Protein AF-A0A225SVV1-F1 (afdb_monomer_lite)

Secondary structure (DSSP, 8-state):
----S--PPPHHHHHHHHTSSHHHHHHHHHHHHHH-PPPP-SSTHHHHHHHHHHHHHHHHHHHHHHHHHHHTTTTSTT-

Sequence (79 aa):
MALSEAQMTTADDYKALFEDNPRGVQVLEDLVRRFSKPAVTAGGIDAVLKTYTHCGENNVVQFIVRQINLANNVGEEDA

Structure (mmCIF, N/CA/C/O backbone):
data_AF-A0A225SVV1-F1
#
_entry.id   AF-A0A225SVV1-F1
#
loop_
_atom_site.group_PDB
_atom_site.id
_atom_site.type_symbol
_atom_site.label_atom_id
_atom_site.label_alt_id
_atom_site.label_comp_id
_atom_site.label_asym_id
_atom_site.label_entity_id
_atom_site.label_seq_id
_atom_site.pdbx_PDB_ins_code
_atom_site.Cartn_x
_atom_site.Cartn_y
_atom_site.Cartn_z
_atom_site.occupancy
_atom_site.B_iso_or_equiv
_atom_site.auth_seq_id
_atom_site.auth_comp_id
_atom_site.auth_asym_id
_atom_site.auth_atom_id
_atom_site.pdbx_PDB_model_num
ATOM 1 N N . MET A 1 1 ? -22.024 24.740 7.430 1.00 39.97 1 MET A N 1
ATOM 2 C CA . MET A 1 1 ? -21.188 23.524 7.484 1.00 39.97 1 MET A CA 1
ATOM 3 C C . MET A 1 1 ? -19.748 24.003 7.503 1.00 39.97 1 MET A C 1
ATOM 5 O O . MET A 1 1 ? -19.245 24.402 6.463 1.00 39.97 1 MET A O 1
ATOM 9 N N . ALA A 1 2 ? -19.156 24.154 8.688 1.00 41.31 2 ALA A N 1
ATOM 10 C CA . ALA A 1 2 ? -17.755 24.543 8.789 1.00 41.31 2 ALA A CA 1
ATOM 11 C C . ALA A 1 2 ? -16.913 23.372 8.273 1.00 41.31 2 ALA A C 1
ATOM 13 O O . ALA A 1 2 ? -17.021 22.274 8.815 1.00 41.31 2 ALA A O 1
ATOM 14 N N . LEU A 1 3 ? -16.129 23.587 7.213 1.00 53.56 3 LEU A N 1
ATOM 15 C CA . LEU A 1 3 ? -14.972 22.735 6.973 1.00 53.56 3 LEU A CA 1
ATOM 16 C C . LEU A 1 3 ? -14.043 22.972 8.166 1.00 53.56 3 LEU A C 1
ATOM 18 O O . LEU A 1 3 ? -13.530 24.078 8.335 1.00 53.56 3 LEU A O 1
ATOM 22 N N . SER A 1 4 ? -13.939 21.974 9.040 1.00 56.31 4 SER A N 1
ATOM 23 C CA . SER A 1 4 ? -12.965 21.957 10.125 1.00 56.31 4 SER A CA 1
ATOM 24 C C . SER A 1 4 ? -11.551 22.041 9.549 1.00 56.31 4 SER A C 1
ATOM 26 O O . SER A 1 4 ? -11.340 21.717 8.377 1.00 56.31 4 SER A O 1
ATOM 28 N N . GLU A 1 5 ? -10.596 22.480 10.374 1.00 54.34 5 GLU A N 1
ATOM 29 C CA . GLU A 1 5 ? -9.155 22.388 10.109 1.00 54.34 5 GLU A CA 1
ATOM 30 C C . GLU A 1 5 ? -8.823 21.081 9.382 1.00 54.34 5 GLU A C 1
ATOM 32 O O . GLU A 1 5 ? -9.409 20.042 9.692 1.00 54.34 5 GLU A O 1
ATOM 37 N N . ALA A 1 6 ? -7.934 21.137 8.385 1.00 60.22 6 ALA A N 1
ATOM 38 C CA . ALA A 1 6 ? -7.520 19.962 7.629 1.00 60.22 6 ALA A CA 1
ATOM 39 C C . ALA A 1 6 ? -7.001 18.895 8.605 1.00 60.22 6 ALA A C 1
ATOM 41 O O . ALA A 1 6 ? -5.868 18.976 9.076 1.00 60.22 6 ALA A O 1
ATOM 42 N N . GLN A 1 7 ? -7.861 17.935 8.945 1.00 68.25 7 GLN A N 1
ATOM 43 C CA . GLN A 1 7 ? -7.534 16.841 9.840 1.00 68.25 7 GLN A CA 1
ATOM 44 C C . GLN A 1 7 ? -6.366 16.089 9.196 1.00 68.25 7 GLN A C 1
ATOM 46 O O . GLN A 1 7 ? -6.513 15.522 8.111 1.00 68.25 7 GLN A O 1
ATOM 51 N N . MET A 1 8 ? -5.186 16.142 9.815 1.00 78.81 8 MET A N 1
ATOM 52 C CA . MET A 1 8 ? -4.054 15.342 9.358 1.00 78.81 8 MET A CA 1
ATOM 53 C C . MET A 1 8 ? -4.389 13.873 9.611 1.00 78.81 8 MET A C 1
ATOM 55 O O . MET A 1 8 ? -4.659 13.499 10.749 1.00 78.81 8 MET A O 1
ATOM 59 N N . THR A 1 9 ? -4.384 13.062 8.553 1.00 89.31 9 THR A N 1
ATOM 60 C CA . THR A 1 9 ? -4.620 11.616 8.650 1.00 89.31 9 THR A CA 1
ATOM 61 C C . THR A 1 9 ? -3.539 10.959 9.505 1.00 89.31 9 THR A C 1
ATOM 63 O O . THR A 1 9 ? -2.351 11.172 9.240 1.00 89.31 9 THR A O 1
ATOM 66 N N . THR A 1 10 ? -3.930 10.154 10.487 1.00 92.94 10 THR A N 1
ATOM 67 C CA . THR A 1 10 ? -3.032 9.387 11.362 1.00 92.94 10 THR A CA 1
ATOM 68 C C . THR A 1 10 ? -2.826 7.964 10.841 1.00 92.94 10 THR A C 1
ATOM 70 O O . THR A 1 10 ? -3.527 7.521 9.935 1.00 92.94 10 THR A O 1
ATOM 73 N N . ALA A 1 11 ? -1.882 7.220 11.426 1.00 93.56 11 ALA A N 1
ATOM 74 C CA . ALA A 1 11 ? -1.690 5.798 11.132 1.00 93.56 11 ALA A CA 1
ATOM 75 C C . ALA A 1 11 ? -2.967 4.971 11.391 1.00 93.56 11 ALA A C 1
ATOM 77 O O . ALA A 1 11 ? -3.324 4.111 10.581 1.00 93.56 11 ALA A O 1
ATOM 78 N N . ASP A 1 12 ? -3.693 5.290 12.467 1.00 94.06 12 ASP A N 1
ATOM 79 C CA . ASP A 1 12 ? -4.960 4.643 12.820 1.00 94.06 12 ASP A CA 1
ATOM 80 C C . ASP A 1 12 ? -6.038 4.856 11.752 1.00 94.06 12 ASP A C 1
ATOM 82 O O . ASP A 1 12 ? -6.803 3.936 11.471 1.00 94.06 12 ASP A O 1
ATOM 86 N N . ASP A 1 13 ? -6.066 6.019 11.089 1.00 95.50 13 ASP A N 1
ATOM 87 C CA . ASP A 1 13 ? -7.005 6.267 9.988 1.00 95.50 13 ASP A CA 1
ATOM 88 C C . ASP A 1 13 ? -6.744 5.323 8.801 1.00 95.50 13 ASP A C 1
ATOM 90 O O . ASP A 1 13 ? -7.684 4.820 8.179 1.00 95.50 13 ASP A O 1
ATOM 94 N N . TYR A 1 14 ? -5.471 5.041 8.491 1.00 96.00 14 TYR A N 1
ATOM 95 C CA . TYR A 1 14 ? -5.115 4.086 7.434 1.00 96.00 14 TYR A CA 1
ATOM 96 C C . TYR A 1 14 ? -5.509 2.661 7.809 1.00 96.00 14 TYR A C 1
ATOM 98 O O . TYR A 1 14 ? -6.044 1.952 6.958 1.00 96.00 14 TYR A O 1
ATOM 106 N N . LYS A 1 15 ? -5.290 2.245 9.059 1.00 95.12 15 LYS A N 1
ATOM 107 C CA . LYS A 1 15 ? -5.726 0.933 9.551 1.00 95.12 15 LYS A CA 1
ATOM 108 C C . LYS A 1 15 ? -7.248 0.792 9.502 1.00 95.12 15 LYS A C 1
ATOM 110 O O . LYS A 1 15 ? -7.759 -0.142 8.884 1.00 95.12 15 LYS A O 1
ATOM 115 N N . ALA A 1 16 ? -7.972 1.766 10.052 1.00 96.00 16 ALA A N 1
ATOM 116 C CA . ALA A 1 16 ? -9.430 1.766 10.060 1.00 96.00 16 ALA A CA 1
ATOM 117 C C . ALA A 1 16 ? -10.014 1.689 8.638 1.00 96.00 16 ALA A C 1
ATOM 119 O O . ALA A 1 16 ? -11.028 1.029 8.399 1.00 96.00 16 ALA A O 1
ATOM 120 N N . LEU A 1 17 ? -9.369 2.351 7.669 1.00 96.50 17 LEU A N 1
ATOM 121 C CA . LEU A 1 17 ? -9.821 2.348 6.283 1.00 96.50 17 LEU A CA 1
ATOM 122 C C . LEU A 1 17 ? -9.393 1.108 5.501 1.00 96.50 17 LEU A C 1
ATOM 124 O O . LEU A 1 17 ? -10.198 0.623 4.720 1.00 96.50 17 LEU A O 1
ATOM 128 N N . PHE A 1 18 ? -8.159 0.627 5.629 1.00 96.69 18 PHE A N 1
ATOM 129 C CA . PHE A 1 18 ? -7.599 -0.388 4.727 1.00 96.69 18 PHE A CA 1
ATOM 130 C C . PHE A 1 18 ? -7.464 -1.786 5.343 1.00 96.69 18 PHE A C 1
ATOM 132 O O . PHE A 1 18 ? -7.244 -2.734 4.592 1.00 96.69 18 PHE A O 1
ATOM 139 N N . GLU A 1 19 ? -7.637 -1.932 6.657 1.00 93.25 19 GLU A N 1
ATOM 140 C CA . GLU A 1 19 ? -7.612 -3.219 7.364 1.00 93.25 19 GLU A CA 1
ATOM 141 C C . GLU A 1 19 ? -8.979 -3.550 7.987 1.00 93.25 19 GLU A C 1
ATOM 143 O O . GLU A 1 19 ? -9.533 -4.614 7.716 1.00 93.25 19 GLU A O 1
ATOM 148 N N . ASP A 1 20 ? -9.582 -2.617 8.734 1.00 95.38 20 ASP A N 1
ATOM 149 C CA . ASP A 1 20 ? -10.842 -2.877 9.456 1.00 95.38 20 ASP A CA 1
ATOM 150 C C . ASP A 1 20 ? -12.094 -2.787 8.557 1.00 95.38 20 ASP A C 1
ATOM 152 O O . ASP A 1 20 ? -13.170 -3.292 8.896 1.00 95.38 20 ASP A O 1
ATOM 156 N N . ASN A 1 21 ? -11.982 -2.151 7.385 1.00 96.75 21 ASN A N 1
ATOM 157 C CA . ASN A 1 21 ? -13.078 -1.998 6.430 1.00 96.75 21 ASN A CA 1
ATOM 158 C C . ASN A 1 21 ? -12.962 -3.011 5.272 1.00 96.75 21 ASN A C 1
ATOM 160 O O . ASN A 1 21 ? -12.042 -2.900 4.455 1.00 96.75 21 ASN A O 1
ATOM 164 N N . PRO A 1 22 ? -13.948 -3.912 5.079 1.00 95.31 22 PRO A N 1
ATOM 165 C CA . PRO A 1 22 ? -13.898 -4.936 4.032 1.00 95.31 22 PRO A CA 1
ATOM 166 C C . PRO A 1 22 ? -13.711 -4.396 2.608 1.00 95.31 22 PRO A C 1
ATOM 168 O O . PRO A 1 22 ? -13.065 -5.034 1.780 1.00 95.31 22 PRO A O 1
ATOM 171 N N . ARG A 1 23 ? -14.271 -3.219 2.293 1.00 96.62 23 ARG A N 1
ATOM 172 C CA . ARG A 1 23 ? -14.081 -2.598 0.972 1.00 96.62 23 ARG A CA 1
ATOM 173 C C . ARG A 1 23 ? -12.686 -2.012 0.825 1.00 96.62 23 ARG A C 1
ATOM 175 O O . ARG A 1 23 ? -12.123 -2.062 -0.263 1.00 96.62 23 ARG A O 1
ATOM 182 N N . GLY A 1 24 ? -12.139 -1.457 1.900 1.00 96.69 24 GLY A N 1
ATOM 183 C CA . GLY A 1 24 ? -10.783 -0.930 1.898 1.00 96.69 24 GLY A CA 1
ATOM 184 C C . GLY A 1 24 ? -9.740 -2.019 1.703 1.00 96.69 24 GLY A C 1
ATOM 185 O O . GLY A 1 24 ? -8.839 -1.829 0.892 1.00 96.69 24 GLY A O 1
ATOM 186 N N . VAL A 1 25 ? -9.934 -3.188 2.322 1.00 96.94 25 VAL A N 1
ATOM 187 C CA . VAL A 1 25 ? -9.102 -4.379 2.081 1.00 96.94 25 VAL A CA 1
ATOM 188 C C . VAL A 1 25 ? -9.090 -4.741 0.591 1.00 96.94 25 VAL A C 1
ATOM 190 O O . VAL A 1 25 ? -8.025 -4.850 -0.011 1.00 96.94 25 VAL A O 1
ATOM 193 N N . GLN A 1 26 ? -10.265 -4.827 -0.047 1.00 97.62 26 GLN A N 1
ATOM 194 C CA . GLN A 1 26 ? -10.371 -5.126 -1.484 1.00 97.62 26 GLN A CA 1
ATOM 195 C C . GLN A 1 26 ? -9.676 -4.079 -2.365 1.00 97.62 26 GLN A C 1
ATOM 197 O O . GLN A 1 26 ? -9.062 -4.417 -3.379 1.00 97.62 26 GLN A O 1
ATOM 202 N N . VAL A 1 27 ? -9.774 -2.799 -1.995 1.00 97.31 27 VAL A N 1
ATOM 203 C CA . VAL A 1 27 ? -9.083 -1.718 -2.705 1.00 97.31 27 VAL A CA 1
ATOM 204 C C . VAL A 1 27 ? -7.573 -1.846 -2.526 1.00 97.31 27 VAL A C 1
ATOM 206 O O . VAL A 1 27 ? -6.855 -1.760 -3.518 1.00 97.31 27 VAL A O 1
ATOM 209 N N . LEU A 1 28 ? -7.080 -2.092 -1.310 1.00 96.81 28 LEU A N 1
ATOM 210 C CA . LEU A 1 28 ? -5.651 -2.272 -1.056 1.00 96.81 28 LEU A CA 1
ATOM 211 C C . LEU A 1 28 ? -5.086 -3.451 -1.858 1.00 96.81 28 LEU A C 1
ATOM 213 O O . LEU A 1 28 ? -4.051 -3.303 -2.505 1.00 96.81 28 LEU A O 1
ATOM 217 N N . GLU A 1 29 ? -5.791 -4.582 -1.899 1.00 96.75 29 GLU A N 1
ATOM 218 C CA . GLU A 1 29 ? -5.419 -5.731 -2.733 1.00 96.75 29 GLU A CA 1
ATOM 219 C C . GLU A 1 29 ? -5.332 -5.373 -4.226 1.00 96.75 29 GLU A C 1
ATOM 221 O O . GLU A 1 29 ? -4.397 -5.789 -4.918 1.00 96.75 29 GLU A O 1
ATOM 226 N N . ASP A 1 30 ? -6.283 -4.588 -4.744 1.00 97.56 30 ASP A N 1
ATOM 227 C CA . ASP A 1 30 ? -6.251 -4.139 -6.139 1.00 97.56 30 ASP A CA 1
ATOM 228 C C . ASP A 1 30 ? -5.092 -3.164 -6.407 1.00 97.56 30 ASP A C 1
ATOM 230 O O . ASP A 1 30 ? -4.421 -3.266 -7.438 1.00 97.56 30 ASP A O 1
ATOM 234 N N . LEU A 1 31 ? -4.796 -2.260 -5.467 1.00 96.81 31 LEU A N 1
ATOM 235 C CA . LEU A 1 31 ? -3.656 -1.344 -5.555 1.00 96.81 31 LEU A CA 1
ATOM 236 C C . LEU A 1 31 ? -2.326 -2.109 -5.577 1.00 96.81 31 LEU A C 1
ATOM 238 O O . LEU A 1 31 ? -1.499 -1.862 -6.457 1.00 96.81 31 LEU A O 1
ATOM 242 N N . VAL A 1 32 ? -2.143 -3.081 -4.678 1.00 95.88 32 VAL A N 1
ATOM 243 C CA . VAL A 1 32 ? -0.963 -3.964 -4.658 1.00 95.88 32 VAL A CA 1
ATOM 244 C C . VAL A 1 32 ? -0.802 -4.656 -6.011 1.00 95.88 32 VAL A C 1
ATOM 246 O O . VAL A 1 32 ? 0.265 -4.589 -6.622 1.00 95.88 32 VAL A O 1
ATOM 249 N N . ARG A 1 33 ? -1.875 -5.248 -6.548 1.00 95.75 33 ARG A N 1
ATOM 250 C CA . ARG A 1 33 ? -1.835 -5.946 -7.843 1.00 95.75 33 ARG A CA 1
ATOM 251 C C . ARG A 1 33 ? -1.418 -5.031 -9.000 1.00 95.75 33 ARG A C 1
ATOM 253 O O . ARG A 1 33 ? -0.745 -5.479 -9.927 1.00 95.75 33 ARG A O 1
ATOM 260 N N . ARG A 1 34 ? -1.831 -3.761 -8.980 1.00 95.38 34 ARG A N 1
ATOM 261 C CA . ARG A 1 34 ? -1.569 -2.799 -10.065 1.00 95.38 34 ARG A CA 1
ATOM 262 C C . ARG A 1 34 ? -0.191 -2.156 -9.994 1.00 95.38 34 ARG A C 1
ATOM 264 O O . ARG A 1 34 ? 0.373 -1.856 -11.051 1.00 95.38 34 ARG A O 1
ATOM 271 N N . PHE A 1 35 ? 0.319 -1.917 -8.789 1.00 95.44 35 PHE A N 1
ATOM 272 C CA . PHE A 1 35 ? 1.454 -1.019 -8.567 1.00 95.44 35 PHE A CA 1
ATOM 273 C C . PHE A 1 35 ? 2.690 -1.703 -7.976 1.00 95.44 35 PHE A C 1
ATOM 275 O O . PHE A 1 35 ? 3.789 -1.184 -8.139 1.00 95.44 35 PHE A O 1
ATOM 282 N N . SER A 1 36 ? 2.573 -2.907 -7.410 1.00 93.44 36 SER A N 1
ATOM 283 C CA . SER A 1 36 ? 3.726 -3.715 -6.977 1.00 93.44 36 SER A CA 1
ATOM 284 C C . SER A 1 36 ? 4.308 -4.547 -8.128 1.00 93.44 36 SER A C 1
ATOM 286 O O . SER A 1 36 ? 4.445 -5.768 -8.044 1.00 93.44 36 SER A O 1
ATOM 288 N N . LYS A 1 37 ? 4.626 -3.883 -9.245 1.00 92.31 37 LYS A N 1
ATOM 289 C CA . LYS A 1 37 ? 5.211 -4.519 -10.436 1.00 92.31 37 LYS A CA 1
ATOM 290 C C . LYS A 1 37 ? 6.714 -4.776 -10.244 1.00 92.31 37 LYS A C 1
ATOM 292 O O . LYS A 1 37 ? 7.397 -3.944 -9.646 1.00 92.31 37 LYS A O 1
ATOM 297 N N . PRO A 1 38 ? 7.255 -5.887 -10.777 1.00 89.56 38 PRO A N 1
ATOM 298 C CA . PRO A 1 38 ? 8.682 -6.176 -10.693 1.00 89.56 38 PRO A CA 1
ATOM 299 C C . PRO A 1 38 ? 9.510 -5.213 -11.552 1.00 89.56 38 PRO A C 1
ATOM 301 O O . PRO A 1 38 ? 9.010 -4.589 -12.492 1.00 89.56 38 PRO A O 1
ATOM 304 N N . ALA A 1 39 ? 10.807 -5.144 -11.250 1.00 88.44 39 ALA A N 1
ATOM 305 C CA . ALA A 1 39 ? 11.771 -4.437 -12.082 1.00 88.44 39 ALA A CA 1
ATOM 306 C C . ALA A 1 39 ? 11.781 -4.993 -13.515 1.00 88.44 39 ALA A C 1
ATOM 308 O O . ALA A 1 39 ? 11.665 -6.200 -13.741 1.00 88.44 39 ALA A O 1
ATOM 309 N N . VAL A 1 40 ? 11.954 -4.102 -14.487 1.00 90.12 40 VAL A N 1
ATOM 310 C CA . VAL A 1 40 ? 12.072 -4.459 -15.899 1.00 90.12 40 VAL A CA 1
ATOM 311 C C . VAL A 1 40 ? 13.550 -4.605 -16.230 1.00 90.12 40 VAL A C 1
ATOM 313 O O . VAL A 1 40 ? 14.309 -3.645 -16.153 1.00 90.12 40 VAL A O 1
ATOM 316 N N . THR A 1 41 ? 13.963 -5.816 -16.597 1.00 85.19 41 THR A N 1
ATOM 317 C CA . THR A 1 41 ? 15.379 -6.163 -16.815 1.00 85.19 41 THR A CA 1
ATOM 318 C C . THR A 1 41 ? 15.782 -6.227 -18.291 1.00 85.19 41 THR A C 1
ATOM 320 O O . THR A 1 41 ? 16.964 -6.354 -18.599 1.00 85.19 41 THR A O 1
ATOM 323 N N . ALA A 1 42 ? 14.823 -6.105 -19.215 1.00 84.06 42 ALA A N 1
ATOM 324 C CA . ALA A 1 42 ? 15.048 -6.148 -20.659 1.00 84.06 42 ALA A CA 1
ATOM 325 C C . ALA A 1 42 ? 14.734 -4.793 -21.313 1.00 84.06 42 ALA A C 1
ATOM 327 O O . ALA A 1 42 ? 13.685 -4.213 -21.039 1.00 84.06 42 ALA A O 1
ATOM 328 N N . GLY A 1 43 ? 15.617 -4.314 -22.203 1.00 80.38 43 GLY A N 1
ATOM 329 C CA . GLY A 1 43 ? 15.415 -3.069 -22.967 1.00 80.38 43 GLY A CA 1
ATOM 330 C C . GLY A 1 43 ? 16.421 -1.935 -22.709 1.00 80.38 43 GLY A C 1
ATOM 331 O O . GLY A 1 43 ? 16.166 -0.806 -23.110 1.00 80.38 43 GLY A O 1
ATOM 332 N N . GLY A 1 44 ? 17.559 -2.193 -22.051 1.00 86.31 44 GLY A N 1
ATOM 333 C CA . GLY A 1 44 ? 18.608 -1.180 -21.862 1.00 86.31 44 GLY A CA 1
ATOM 334 C C . GLY A 1 44 ? 18.154 -0.008 -20.981 1.00 86.31 44 GLY A C 1
ATOM 335 O O . GLY A 1 44 ? 17.632 -0.225 -19.892 1.00 86.31 44 GLY A O 1
ATOM 336 N N . ILE A 1 45 ? 18.353 1.234 -21.433 1.00 85.19 45 ILE A N 1
ATOM 337 C CA . ILE A 1 45 ? 18.029 2.441 -20.645 1.00 85.19 45 ILE A CA 1
ATOM 338 C C . ILE A 1 45 ? 16.519 2.563 -20.381 1.00 85.19 45 ILE A C 1
ATOM 340 O O . ILE A 1 45 ? 16.118 2.907 -19.269 1.00 85.19 45 ILE A O 1
ATOM 344 N N . ASP A 1 46 ? 15.672 2.204 -21.345 1.00 87.88 46 ASP A N 1
ATOM 345 C CA . ASP A 1 46 ? 14.214 2.263 -21.172 1.00 87.88 46 ASP A CA 1
ATOM 346 C C . ASP A 1 46 ? 13.729 1.301 -20.076 1.00 87.88 46 ASP A C 1
ATOM 348 O O . ASP A 1 46 ? 12.784 1.596 -19.340 1.00 87.88 46 ASP A O 1
ATOM 352 N N . ALA A 1 47 ? 14.421 0.169 -19.910 1.00 89.88 47 ALA A N 1
ATOM 353 C CA . ALA A 1 47 ? 14.158 -0.793 -18.842 1.00 89.88 47 ALA A CA 1
ATOM 354 C C . ALA A 1 47 ? 14.435 -0.191 -17.453 1.00 89.88 47 ALA A C 1
ATOM 356 O O . ALA A 1 47 ? 13.668 -0.399 -16.508 1.00 89.88 47 ALA A O 1
ATOM 357 N N . VAL A 1 48 ? 15.496 0.614 -17.345 1.00 90.94 48 VAL A N 1
ATOM 358 C CA . VAL A 1 48 ? 15.861 1.331 -16.117 1.00 90.94 48 VAL A CA 1
ATOM 359 C C . VAL A 1 48 ? 14.805 2.382 -15.775 1.00 90.94 48 VAL A C 1
ATOM 361 O O . VAL A 1 48 ? 14.305 2.396 -14.651 1.00 90.94 48 VAL A O 1
ATOM 364 N N . LEU A 1 49 ? 14.400 3.211 -16.743 1.00 93.00 49 LEU A N 1
ATOM 365 C CA . LEU A 1 49 ? 13.358 4.225 -16.536 1.00 93.00 49 LEU A CA 1
ATOM 366 C C . LEU A 1 49 ? 12.038 3.592 -16.084 1.00 93.00 49 LEU A C 1
ATOM 368 O O . LEU A 1 49 ? 11.442 4.026 -15.100 1.00 93.00 49 LEU A O 1
ATOM 372 N N . LYS A 1 50 ? 11.623 2.508 -16.745 1.00 91.88 50 LYS A N 1
ATOM 373 C CA . LYS A 1 50 ? 10.398 1.784 -16.398 1.00 91.88 50 LYS A CA 1
ATOM 374 C C . LYS A 1 50 ? 10.467 1.136 -15.014 1.00 91.88 50 LYS A C 1
ATOM 376 O O . LYS A 1 50 ? 9.476 1.135 -14.288 1.00 91.88 50 LYS A O 1
ATOM 381 N N . THR A 1 51 ? 11.639 0.641 -14.617 1.00 92.38 51 THR A N 1
ATOM 382 C CA . THR A 1 51 ? 11.877 0.136 -13.258 1.00 92.38 51 THR A CA 1
ATOM 383 C C . THR A 1 51 ? 11.709 1.236 -12.214 1.00 92.38 51 THR A C 1
ATOM 385 O O . THR A 1 51 ? 11.045 1.012 -11.203 1.00 92.38 51 THR A O 1
ATOM 388 N N . TYR A 1 52 ? 12.239 2.438 -12.461 1.00 93.56 52 TYR A N 1
ATOM 389 C CA . TYR A 1 52 ? 12.033 3.574 -11.560 1.00 93.56 52 TYR A CA 1
ATOM 390 C C . TYR A 1 52 ? 10.564 3.990 -11.476 1.00 93.56 52 TYR A C 1
ATOM 392 O O . TYR A 1 52 ? 10.084 4.262 -10.377 1.00 93.56 52 TYR A O 1
ATOM 400 N N . THR A 1 53 ? 9.829 3.975 -12.593 1.00 92.81 53 THR A N 1
ATOM 401 C CA . THR A 1 53 ? 8.379 4.213 -12.582 1.00 92.81 53 THR A CA 1
ATOM 402 C C . THR A 1 53 ? 7.653 3.192 -11.705 1.00 92.81 53 THR A C 1
ATOM 404 O O . THR A 1 53 ? 6.902 3.593 -10.822 1.00 92.81 53 THR A O 1
ATOM 407 N N . HIS A 1 54 ? 7.919 1.891 -11.872 1.00 93.88 54 HIS A N 1
ATOM 408 C CA . HIS A 1 54 ? 7.300 0.849 -11.039 1.00 93.88 54 HIS A CA 1
ATOM 409 C C . HIS A 1 54 ? 7.673 0.971 -9.560 1.00 93.88 54 HIS A C 1
ATOM 411 O O . HIS A 1 54 ? 6.823 0.789 -8.693 1.00 93.88 54 HIS A O 1
ATOM 417 N N . CYS A 1 55 ? 8.918 1.338 -9.256 1.00 93.38 55 CYS A N 1
ATOM 418 C CA . CYS A 1 55 ? 9.349 1.588 -7.883 1.00 93.38 55 CYS A CA 1
ATOM 419 C C . CYS A 1 55 ? 8.594 2.779 -7.262 1.00 93.38 55 CYS A C 1
ATOM 421 O O . CYS A 1 55 ? 8.103 2.685 -6.138 1.00 93.38 55 CYS A O 1
ATOM 423 N N . GLY A 1 56 ? 8.436 3.874 -8.014 1.00 93.44 56 GLY A N 1
ATOM 424 C CA . GLY A 1 56 ? 7.671 5.046 -7.585 1.00 93.44 56 GLY A CA 1
ATOM 425 C C . GLY A 1 56 ? 6.195 4.736 -7.326 1.00 93.44 56 GLY A C 1
ATOM 426 O O . GLY A 1 56 ? 5.663 5.130 -6.291 1.00 93.44 56 GLY A O 1
ATOM 427 N N . GLU A 1 57 ? 5.553 3.981 -8.222 1.00 94.38 57 GLU A N 1
ATOM 428 C CA . GLU A 1 57 ? 4.175 3.499 -8.047 1.00 94.38 57 G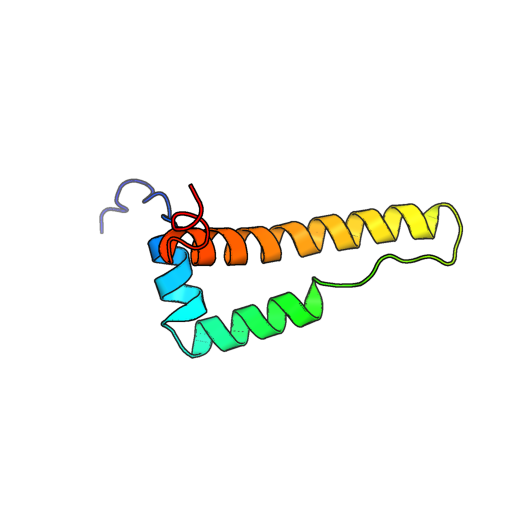LU A CA 1
ATOM 429 C C . GLU A 1 57 ? 4.042 2.622 -6.789 1.00 94.38 57 GLU A C 1
ATOM 431 O O . GLU A 1 57 ? 3.146 2.829 -5.968 1.00 94.38 57 GLU A O 1
ATOM 436 N N . ASN A 1 58 ? 4.969 1.679 -6.597 1.00 95.12 58 ASN A N 1
ATOM 437 C CA . ASN A 1 58 ? 4.968 0.781 -5.446 1.00 95.12 58 ASN A CA 1
ATOM 438 C C . ASN A 1 58 ? 5.165 1.529 -4.117 1.00 95.12 58 ASN A C 1
ATOM 440 O O . ASN A 1 58 ? 4.554 1.154 -3.120 1.00 95.12 58 ASN A O 1
ATOM 444 N N . ASN A 1 59 ? 5.960 2.605 -4.085 1.00 95.81 59 ASN A N 1
ATOM 445 C CA . ASN A 1 59 ? 6.211 3.373 -2.859 1.00 95.81 59 ASN A CA 1
ATOM 446 C C . ASN A 1 59 ? 4.930 3.927 -2.219 1.00 95.81 59 ASN A C 1
ATOM 448 O O . ASN A 1 59 ? 4.848 3.993 -0.994 1.00 95.81 59 ASN A O 1
ATOM 452 N N . VAL A 1 60 ? 3.918 4.280 -3.018 1.00 94.50 60 VAL A N 1
ATOM 453 C CA . VAL A 1 60 ? 2.625 4.756 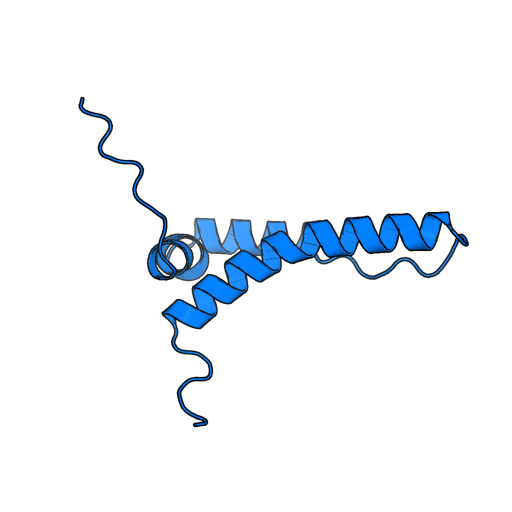-2.497 1.00 94.50 60 VAL A CA 1
ATOM 454 C C . VAL A 1 60 ? 1.885 3.633 -1.771 1.00 94.50 60 VAL A C 1
ATOM 456 O O . VAL A 1 60 ? 1.378 3.828 -0.669 1.00 94.50 60 VAL A O 1
ATOM 459 N N . VAL A 1 61 ? 1.871 2.432 -2.351 1.00 95.75 61 VAL A N 1
ATOM 460 C CA . VAL A 1 61 ? 1.2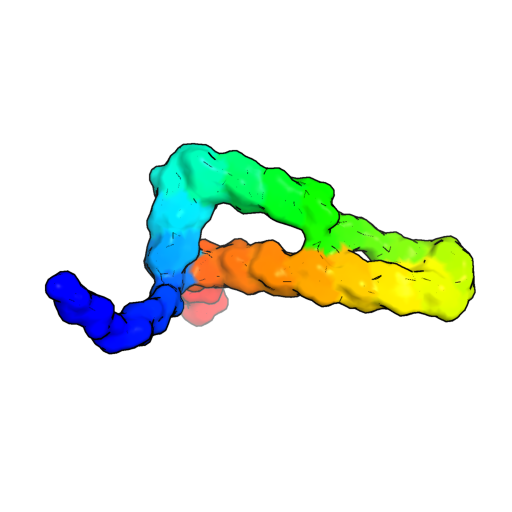61 1.253 -1.720 1.00 95.75 61 VAL A CA 1
ATOM 461 C C . VAL A 1 61 ? 2.018 0.876 -0.447 1.00 95.75 61 VAL A C 1
ATOM 463 O O . VAL A 1 61 ? 1.408 0.626 0.590 1.00 95.75 61 VAL A O 1
ATOM 466 N N . GLN A 1 62 ? 3.352 0.915 -0.487 1.00 96.06 62 GLN A N 1
ATOM 467 C CA . GLN A 1 62 ? 4.191 0.638 0.680 1.00 96.06 62 GLN A CA 1
ATOM 468 C C . GLN A 1 62 ? 4.011 1.669 1.798 1.00 96.06 62 GLN A C 1
ATOM 470 O O . GLN A 1 62 ? 4.128 1.321 2.971 1.00 96.06 62 GLN A O 1
ATOM 475 N N . PHE A 1 63 ? 3.709 2.925 1.464 1.00 95.81 63 PHE A N 1
ATOM 476 C CA . PHE A 1 63 ? 3.384 3.935 2.464 1.00 95.81 63 PHE A CA 1
ATOM 477 C C . PHE A 1 63 ? 2.120 3.557 3.245 1.00 95.81 63 PHE A C 1
ATOM 479 O O . PHE A 1 63 ? 2.155 3.575 4.472 1.00 95.81 63 PHE A O 1
ATOM 486 N N . ILE A 1 64 ? 1.049 3.145 2.556 1.00 95.31 64 ILE A N 1
ATOM 487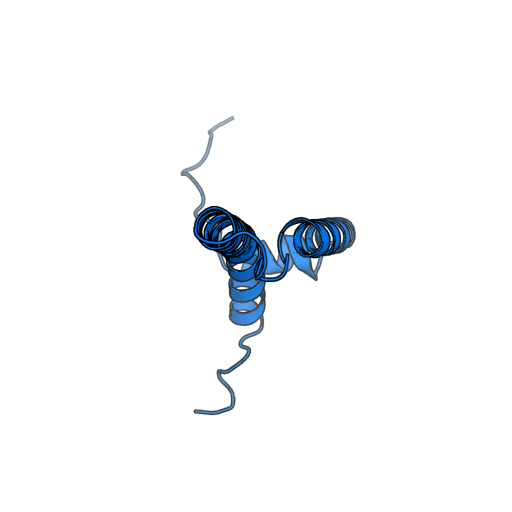 C CA . ILE A 1 64 ? -0.202 2.704 3.198 1.00 95.31 64 ILE A CA 1
ATOM 488 C C . ILE A 1 64 ? 0.070 1.523 4.134 1.00 95.31 64 ILE A C 1
ATOM 490 O O . ILE A 1 64 ? -0.283 1.572 5.308 1.00 95.31 64 ILE A O 1
ATOM 494 N N . VAL A 1 65 ? 0.770 0.497 3.638 1.00 95.31 65 VAL A N 1
ATOM 495 C CA . VAL A 1 65 ? 1.133 -0.686 4.435 1.00 95.31 65 VAL A CA 1
ATOM 496 C C . VAL A 1 65 ? 1.960 -0.300 5.664 1.00 95.31 65 VAL A C 1
ATOM 498 O O . VAL A 1 65 ? 1.727 -0.816 6.753 1.00 95.31 65 VAL A O 1
ATOM 501 N N . ARG A 1 66 ? 2.895 0.648 5.533 1.00 95.19 66 ARG A N 1
ATOM 502 C CA . ARG A 1 66 ? 3.690 1.136 6.666 1.00 95.19 66 ARG A CA 1
ATOM 503 C C . ARG A 1 66 ? 2.827 1.817 7.728 1.00 95.19 66 ARG A C 1
ATOM 505 O O . ARG A 1 66 ? 3.069 1.584 8.903 1.00 95.19 66 ARG A O 1
ATOM 512 N N . GLN A 1 67 ? 1.846 2.632 7.341 1.00 95.50 67 GLN A N 1
ATOM 513 C CA . GLN A 1 67 ? 0.929 3.264 8.30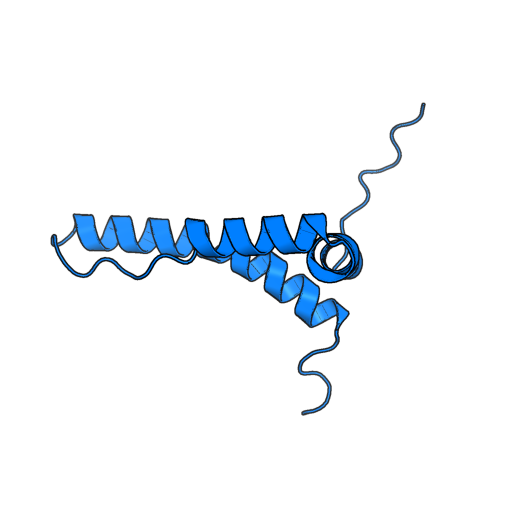0 1.00 95.50 67 GLN A CA 1
ATOM 514 C C . GLN A 1 67 ? 0.105 2.220 9.060 1.00 95.50 67 GLN A C 1
ATOM 516 O O . GLN A 1 67 ? 0.003 2.295 10.279 1.00 95.50 67 GLN A O 1
ATOM 521 N N . ILE A 1 68 ? -0.396 1.201 8.359 1.00 94.81 68 ILE A N 1
ATOM 522 C CA . ILE A 1 68 ? -1.112 0.079 8.979 1.00 94.81 68 ILE A CA 1
ATOM 523 C C . ILE A 1 68 ? -0.213 -0.648 9.991 1.00 94.81 68 ILE A C 1
ATOM 525 O O . ILE A 1 68 ? -0.602 -0.868 11.134 1.00 94.81 68 ILE A O 1
ATOM 529 N N . ASN A 1 69 ? 1.024 -0.964 9.600 1.00 94.06 69 ASN A N 1
ATOM 530 C CA . ASN A 1 69 ? 1.983 -1.630 10.484 1.00 94.06 69 ASN A CA 1
ATOM 531 C C . ASN A 1 69 ? 2.323 -0.790 11.724 1.00 94.06 69 ASN A C 1
ATOM 533 O O . ASN A 1 69 ? 2.431 -1.347 12.814 1.00 94.06 69 ASN A O 1
ATOM 537 N N . LEU A 1 70 ? 2.459 0.532 11.567 1.00 93.06 70 LEU A N 1
ATOM 538 C CA . LEU A 1 70 ? 2.670 1.459 12.682 1.00 93.06 70 LEU A CA 1
ATOM 539 C C . LEU A 1 70 ? 1.481 1.445 13.651 1.00 93.06 70 LEU A C 1
ATOM 541 O O . LEU A 1 70 ? 1.688 1.323 14.850 1.00 93.06 70 LEU A O 1
ATOM 545 N N . ALA A 1 71 ? 0.245 1.490 13.145 1.00 93.12 71 ALA A N 1
ATOM 546 C CA . ALA A 1 71 ? -0.961 1.401 13.977 1.00 93.12 71 ALA A CA 1
ATOM 547 C C . ALA A 1 71 ? -1.097 0.047 14.704 1.00 93.12 71 ALA A C 1
ATOM 549 O O . ALA A 1 71 ? -1.738 -0.054 15.750 1.00 93.12 71 ALA A O 1
ATOM 550 N N . ASN A 1 72 ? -0.488 -1.007 14.159 1.00 92.25 72 ASN A N 1
ATOM 551 C CA . ASN A 1 72 ? -0.431 -2.332 14.773 1.00 92.25 72 ASN A CA 1
ATOM 552 C C . ASN A 1 72 ? 0.790 -2.539 15.693 1.00 92.25 72 ASN A C 1
ATOM 554 O O . ASN A 1 72 ? 0.947 -3.637 16.219 1.00 92.25 72 ASN A O 1
ATOM 558 N N . ASN A 1 73 ? 1.635 -1.520 15.909 1.00 86.69 73 ASN A N 1
ATOM 559 C CA . ASN A 1 73 ? 2.882 -1.595 16.693 1.00 86.69 73 ASN A CA 1
ATOM 560 C C . ASN A 1 73 ? 3.842 -2.710 16.225 1.00 86.69 73 ASN A C 1
ATOM 562 O O . ASN A 1 73 ? 4.616 -3.271 17.003 1.00 86.69 73 ASN A O 1
ATOM 566 N N . VAL A 1 74 ? 3.802 -3.056 14.933 1.00 78.69 74 VAL A N 1
ATOM 567 C CA . VAL A 1 74 ? 4.662 -4.102 14.364 1.00 78.69 74 VAL A CA 1
ATOM 568 C C . VAL A 1 74 ? 6.117 -3.623 14.393 1.00 78.69 74 VAL A C 1
ATOM 570 O O . VAL A 1 74 ? 6.474 -2.678 13.689 1.00 78.69 74 VAL A O 1
ATOM 573 N N . GLY A 1 75 ? 6.959 -4.305 15.176 1.00 63.56 75 GLY A N 1
ATOM 574 C CA . GLY A 1 75 ? 8.387 -4.001 15.335 1.00 63.56 75 GLY A CA 1
ATOM 575 C C . GLY A 1 75 ? 8.772 -3.292 16.639 1.00 63.56 75 GLY A C 1
ATOM 576 O O . GLY A 1 75 ? 9.950 -2.988 16.808 1.00 63.56 75 GLY A O 1
ATOM 577 N N . GLU A 1 76 ? 7.831 -3.042 17.558 1.00 59.84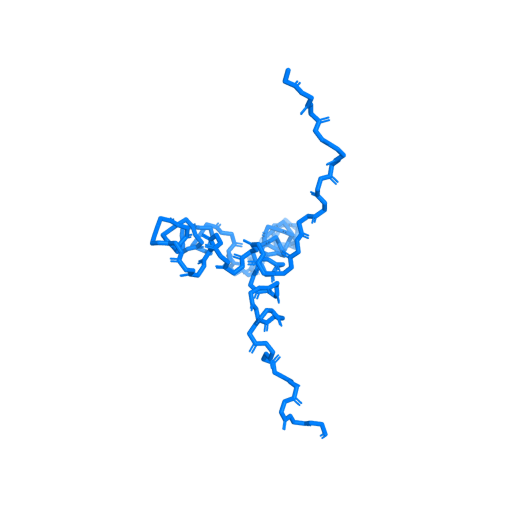 76 GLU A N 1
ATOM 578 C CA . GLU A 1 76 ? 8.144 -2.500 18.895 1.00 59.84 76 GLU A CA 1
ATOM 579 C C . GLU A 1 76 ? 8.481 -3.584 19.941 1.00 59.84 76 GLU A C 1
ATOM 581 O O . GLU A 1 76 ? 9.086 -3.271 20.961 1.00 59.84 76 GLU A O 1
ATOM 586 N N . GLU A 1 77 ? 8.155 -4.859 19.694 1.00 57.56 77 GLU A N 1
ATOM 587 C CA . GLU A 1 77 ? 8.418 -5.968 20.637 1.00 57.56 77 GLU A CA 1
ATOM 588 C C . GLU A 1 77 ? 9.872 -6.496 20.618 1.00 57.56 77 GLU A C 1
ATOM 590 O O . GLU A 1 77 ? 10.239 -7.285 21.485 1.00 57.56 77 GLU A O 1
ATOM 595 N N . ASP A 1 78 ? 10.715 -6.035 19.686 1.00 54.50 78 ASP A N 1
ATOM 596 C CA . ASP A 1 78 ? 12.096 -6.519 19.488 1.00 54.50 78 ASP A CA 1
ATOM 597 C C . ASP A 1 78 ? 13.193 -5.504 19.909 1.00 54.50 78 ASP A C 1
ATOM 599 O O . ASP A 1 78 ? 14.319 -5.565 19.402 1.00 54.50 78 ASP A O 1
ATOM 603 N N . ALA A 1 79 ? 12.892 -4.562 20.816 1.00 46.19 79 ALA A N 1
ATOM 604 C CA . ALA A 1 79 ? 13.838 -3.548 21.322 1.00 46.19 79 ALA A CA 1
ATOM 605 C C . ALA A 1 79 ? 14.293 -3.783 22.774 1.00 46.19 79 ALA A C 1
ATOM 607 O O . ALA A 1 79 ? 13.432 -4.028 23.649 1.00 46.19 79 ALA A O 1
#

Foldseek 3Di:
DDPPDPPDDALVNLCVQQPVDPVNVVVLVVLCVVQCDAQQPPDPPVSVVVRVRSVVSVVVSVVSVVSNCVVVVPPVVPD

Organism: NCBI:txid568783

Radius of gyration: 16.67 Å; chains: 1; bounding box: 40×31×44 Å

InterPro domains:
  IPR057447 Bbp19-like phage [PF25181] (14-65)

pLDDT: mean 87.16, std 14.69, range [39.97, 97.62]